Protein AF-A0A8T3ZNW9-F1 (afdb_monomer)

Secondary structure (DSSP, 8-state):
----------PPPPSS--HHHHHHHHHHHTT---TT-TT-HHHHHHHHHHHHHHTT----HHHHHHHHT--HHHHHHHHHHHHHTTS----S--

Foldseek 3Di:
DDDDDDDDDDDDQDPDPDPLSNLVSVCVNLVLDDPPPPVCLLVLLVVVQVVQVVVVHDDD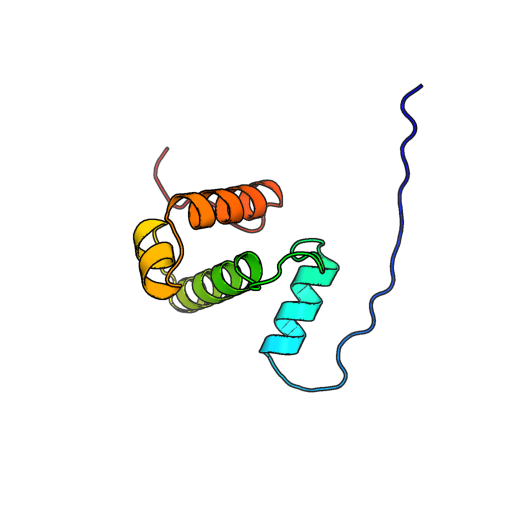LVNSCVVRVHDSVSSVVSQVSCVVSVNDDDPDDD

Solvent-accessible surface area (backbone atoms only — not comparable to full-atom values): 6112 Å² total; per-residue (Å²): 134,88,86,84,84,88,83,91,81,88,79,81,77,77,93,64,94,43,66,69,60,51,52,49,50,52,36,41,74,71,67,72,56,58,98,77,52,84,81,39,55,60,59,53,51,52,53,53,50,51,57,30,48,75,69,77,38,86,81,52,57,63,58,52,10,63,78,65,77,45,55,51,68,59,40,48,56,42,51,51,53,38,35,76,73,68,78,43,81,85,92,66,92,124

pLDDT: mean 86.42, std 10.51, range [44.69, 97.44]

Sequence (94 aa):
MIQQRITIIKIRRPVTQNLNEELQWFGTSLGLFNLRDKDKSCFRIFIELLKATKHNKSITSDELADHLALSRGTVIHHVNKLMETGLVVHEGKG

Nearest PDB structures (foldseek):
  5duk-assembly1_B  TM=9.443E-01  e=5.877E-01  Thermoplasmatales archaeon SCGC AB-539-N05
  1ais-assembly1_B  TM=6.739E-01  e=6.230E-01  Pyrococcus woesei
  2lnb-assembly1_A  TM=6.872E-01  e=2.250E+00  Homo sapiens
  1h0m-assembly1_A  TM=4.063E-01  e=3.386E+00  Agrobacterium tumefaciens

Structure (mmCIF, N/CA/C/O backbone):
data_AF-A0A8T3ZNW9-F1
#
_entry.id   AF-A0A8T3ZNW9-F1
#
loop_
_atom_site.group_PDB
_atom_site.id
_atom_site.type_symbol
_atom_site.label_atom_id
_atom_site.label_alt_id
_atom_site.label_comp_id
_atom_site.label_asym_id
_atom_site.label_entity_id
_atom_site.label_seq_id
_atom_site.pdbx_PDB_ins_code
_atom_site.Cartn_x
_atom_site.Cartn_y
_atom_site.Cartn_z
_atom_site.occupancy
_atom_site.B_iso_or_equiv
_atom_site.auth_seq_id
_atom_site.auth_comp_id
_atom_site.auth_asym_id
_atom_site.auth_atom_id
_atom_site.pdbx_PDB_model_num
ATOM 1 N N . MET A 1 1 ? -5.574 35.486 -5.974 1.00 64.19 1 MET A N 1
ATOM 2 C CA . MET A 1 1 ? -6.527 34.534 -6.590 1.00 64.19 1 MET A CA 1
ATOM 3 C C . MET A 1 1 ? -5.961 33.134 -6.457 1.00 64.19 1 MET A C 1
ATOM 5 O O . MET A 1 1 ? -4.852 32.914 -6.922 1.00 64.19 1 MET A O 1
ATOM 9 N N . ILE A 1 2 ? -6.684 32.210 -5.825 1.00 76.12 2 ILE A N 1
ATOM 10 C CA . ILE A 1 2 ? -6.322 30.786 -5.850 1.00 76.12 2 ILE A CA 1
ATOM 11 C C . ILE A 1 2 ? -6.789 30.241 -7.204 1.00 76.12 2 ILE A C 1
ATOM 13 O O . ILE A 1 2 ? -7.976 30.301 -7.512 1.00 76.12 2 ILE A O 1
ATOM 17 N N . GLN A 1 3 ? -5.862 29.772 -8.040 1.00 81.50 3 GLN A N 1
ATOM 18 C CA . GLN A 1 3 ? -6.200 29.064 -9.275 1.00 81.50 3 GLN A CA 1
ATOM 19 C C . GLN A 1 3 ? -6.385 27.581 -8.950 1.00 81.50 3 GLN A C 1
ATOM 21 O O . GLN A 1 3 ? -5.431 26.895 -8.593 1.00 81.50 3 GLN A O 1
ATOM 26 N N . GLN A 1 4 ? -7.614 27.086 -9.075 1.00 87.31 4 GLN A N 1
ATOM 27 C CA . GLN A 1 4 ? -7.918 25.665 -8.944 1.00 87.31 4 GLN A CA 1
ATOM 28 C C . GLN A 1 4 ? -8.002 25.036 -10.336 1.00 87.31 4 GLN A C 1
ATOM 30 O O . GLN A 1 4 ? -8.730 25.521 -11.200 1.00 87.31 4 GLN A O 1
ATOM 35 N N . ARG A 1 5 ? -7.268 23.941 -10.555 1.00 89.62 5 ARG A N 1
ATOM 36 C CA . ARG A 1 5 ? -7.328 23.154 -11.791 1.00 89.62 5 ARG A CA 1
ATOM 37 C C . ARG A 1 5 ? -7.843 21.756 -11.481 1.00 89.62 5 ARG A C 1
ATOM 39 O O . ARG A 1 5 ? -7.190 21.010 -10.759 1.00 89.62 5 ARG A O 1
ATOM 46 N N . ILE A 1 6 ? -8.975 21.394 -12.073 1.00 90.44 6 ILE A N 1
ATOM 47 C CA . ILE A 1 6 ? -9.538 20.041 -12.013 1.00 90.44 6 ILE A CA 1
ATOM 48 C C . ILE A 1 6 ? -9.225 19.349 -13.341 1.00 90.44 6 ILE A C 1
ATOM 50 O O . ILE A 1 6 ? -9.442 19.920 -14.405 1.00 90.44 6 ILE A O 1
ATOM 54 N N . THR A 1 7 ? -8.668 18.138 -13.292 1.00 87.50 7 THR A N 1
ATOM 55 C CA . THR A 1 7 ? -8.384 17.320 -14.482 1.00 87.50 7 THR A CA 1
ATOM 56 C C . THR A 1 7 ? -9.163 16.020 -14.376 1.00 87.50 7 THR A C 1
ATOM 58 O O . THR A 1 7 ? -8.996 15.285 -13.407 1.00 87.50 7 THR A O 1
ATOM 61 N N . ILE A 1 8 ? -10.004 15.736 -15.368 1.00 89.38 8 ILE A N 1
ATOM 62 C CA . ILE A 1 8 ? -10.732 14.470 -15.469 1.00 89.38 8 ILE A CA 1
ATOM 63 C C . ILE A 1 8 ? -9.969 13.584 -16.447 1.00 89.38 8 ILE A C 1
ATOM 65 O O . ILE A 1 8 ? -9.747 13.966 -17.595 1.00 89.38 8 ILE A O 1
ATOM 69 N N . ILE A 1 9 ? -9.563 12.404 -15.988 1.00 85.38 9 ILE A N 1
ATOM 70 C CA . ILE A 1 9 ? -8.819 11.433 -16.789 1.00 85.38 9 ILE A CA 1
ATOM 71 C C . ILE A 1 9 ? -9.639 10.155 -16.944 1.00 85.38 9 ILE A C 1
ATOM 73 O O . ILE A 1 9 ? -10.227 9.659 -15.986 1.00 85.38 9 ILE A O 1
ATOM 77 N N . LYS A 1 10 ? -9.668 9.605 -18.159 1.00 87.31 10 LYS A N 1
ATOM 78 C CA . LYS A 1 10 ? -10.242 8.284 -18.426 1.00 87.31 10 LYS A CA 1
ATOM 79 C C . LYS A 1 10 ? -9.108 7.280 -18.561 1.00 87.31 10 LYS A C 1
ATOM 81 O O . LYS A 1 10 ? -8.377 7.305 -19.547 1.00 87.31 10 LYS A O 1
ATOM 86 N N . ILE A 1 11 ? -8.973 6.392 -17.582 1.00 86.56 11 ILE A N 1
ATOM 87 C CA . ILE A 1 11 ? -7.944 5.350 -17.583 1.00 86.56 11 ILE A CA 1
ATOM 88 C C . ILE A 1 11 ? -8.578 4.052 -18.076 1.00 86.56 11 ILE A C 1
ATOM 90 O O . ILE A 1 11 ? -9.582 3.587 -17.536 1.00 86.56 11 ILE A O 1
ATOM 94 N N . ARG A 1 12 ? -8.004 3.463 -19.128 1.00 87.00 12 ARG A N 1
ATOM 95 C CA . ARG A 1 12 ? -8.483 2.192 -19.678 1.00 87.00 12 ARG A CA 1
ATOM 96 C C . ARG A 1 12 ? -8.151 1.057 -18.710 1.00 87.00 12 ARG A C 1
ATOM 98 O O . ARG A 1 12 ? -7.008 0.937 -18.277 1.00 87.00 12 ARG A O 1
ATOM 105 N N . ARG A 1 13 ? -9.146 0.226 -18.400 1.00 85.56 13 ARG A N 1
ATOM 106 C CA . ARG A 1 13 ? -8.956 -0.995 -17.611 1.00 85.56 13 ARG A CA 1
ATOM 107 C C . ARG A 1 13 ? -8.022 -1.970 -18.348 1.00 85.56 13 ARG A C 1
ATOM 109 O O . ARG A 1 13 ? -8.136 -2.053 -19.578 1.00 85.56 13 ARG A O 1
ATOM 116 N N . PRO A 1 14 ? -7.120 -2.689 -17.652 1.00 83.94 14 PRO A N 1
ATOM 117 C CA . PRO A 1 14 ? -6.329 -3.751 -18.266 1.00 83.94 14 PRO A CA 1
ATOM 118 C C . PRO A 1 14 ? -7.239 -4.798 -18.927 1.00 83.94 14 PRO A C 1
ATOM 120 O O . PRO A 1 14 ? -8.345 -5.062 -18.461 1.00 83.94 14 PRO A O 1
ATOM 123 N N . VAL A 1 15 ? -6.784 -5.341 -20.059 1.00 83.00 15 VAL A N 1
ATOM 124 C CA . VAL A 1 15 ? -7.509 -6.367 -20.842 1.00 83.00 15 VAL A CA 1
ATOM 125 C C . VAL A 1 15 ? -7.249 -7.774 -20.283 1.00 83.00 15 VAL A C 1
ATOM 127 O O . VAL A 1 15 ? -8.018 -8.703 -20.509 1.00 83.00 15 VAL A O 1
ATOM 130 N N . THR A 1 16 ? -6.159 -7.919 -19.542 1.00 78.06 16 THR A N 1
ATOM 131 C CA . THR A 1 16 ? -5.660 -9.131 -18.898 1.00 78.06 16 THR A CA 1
ATOM 132 C C . THR A 1 16 ? -6.334 -9.361 -17.544 1.00 78.06 16 THR A C 1
ATOM 134 O O . THR A 1 16 ? -6.504 -8.431 -16.763 1.00 78.06 16 THR A O 1
ATOM 137 N N . GLN A 1 17 ? -6.665 -10.619 -17.229 1.00 75.00 17 GLN A N 1
ATOM 138 C CA . GLN A 1 17 ? -7.235 -11.034 -15.933 1.00 75.00 17 GLN A CA 1
ATOM 139 C C . GLN A 1 17 ? -6.152 -11.261 -14.859 1.00 75.00 17 GLN A C 1
ATOM 141 O O . GLN A 1 17 ? -6.200 -12.223 -14.092 1.00 75.00 17 GLN A O 1
ATOM 146 N N . ASN A 1 18 ? -5.113 -10.424 -14.829 1.00 86.38 18 ASN A N 1
ATOM 147 C CA . ASN A 1 18 ? -4.077 -10.519 -13.806 1.00 86.38 18 ASN A CA 1
ATOM 148 C C . ASN A 1 18 ? -4.456 -9.628 -12.621 1.00 86.38 18 ASN A C 1
ATOM 150 O O . ASN A 1 18 ? -4.448 -8.403 -12.735 1.00 86.38 18 ASN A O 1
ATOM 154 N N . LEU A 1 19 ? -4.725 -10.240 -11.466 1.00 85.12 19 LEU A N 1
ATOM 155 C CA . LEU A 1 19 ? -5.108 -9.524 -10.247 1.00 85.12 19 LEU A CA 1
ATOM 156 C C . LEU A 1 19 ? -4.115 -8.414 -9.867 1.00 85.12 19 LEU A C 1
ATOM 158 O O . LEU A 1 19 ? -4.532 -7.332 -9.468 1.00 85.12 19 LEU A O 1
ATOM 162 N N . ASN A 1 20 ? -2.808 -8.646 -10.013 1.00 82.19 20 ASN A N 1
ATOM 163 C CA . ASN A 1 20 ? -1.807 -7.631 -9.679 1.00 82.19 20 ASN A CA 1
ATOM 164 C C . ASN A 1 20 ? -1.881 -6.429 -10.629 1.00 82.19 20 ASN A C 1
ATOM 166 O O . ASN A 1 20 ? -1.708 -5.294 -10.189 1.00 82.19 20 ASN A O 1
ATOM 170 N N . GLU A 1 21 ? -2.162 -6.660 -11.912 1.00 83.81 21 GLU A N 1
ATOM 171 C CA . GLU A 1 21 ? -2.345 -5.588 -12.896 1.00 83.81 21 GLU A CA 1
ATOM 172 C C . GLU A 1 21 ? -3.655 -4.834 -12.660 1.00 83.81 21 GLU A C 1
ATOM 174 O O . GLU A 1 21 ? -3.681 -3.608 -12.762 1.00 83.81 21 GLU A O 1
ATOM 179 N N . GLU A 1 22 ? -4.722 -5.535 -12.270 1.00 88.88 22 GLU A N 1
ATOM 180 C CA . GLU A 1 22 ? -5.986 -4.912 -11.874 1.00 88.88 22 GLU A CA 1
ATOM 181 C C . GLU A 1 22 ? -5.833 -4.043 -10.620 1.00 88.88 22 GLU A C 1
ATOM 183 O O . GLU A 1 22 ? -6.322 -2.912 -10.598 1.00 88.88 22 GLU A O 1
ATOM 188 N N . LEU A 1 23 ? -5.117 -4.522 -9.599 1.00 87.62 23 LEU A N 1
ATOM 189 C CA . LEU A 1 23 ? -4.842 -3.765 -8.373 1.00 87.62 23 LEU A CA 1
ATOM 190 C C . LEU A 1 23 ? -3.927 -2.565 -8.641 1.00 87.62 23 LEU A C 1
ATOM 192 O O . LEU A 1 23 ? -4.154 -1.480 -8.100 1.00 87.62 23 LEU A O 1
ATOM 196 N N . GLN A 1 24 ? -2.924 -2.729 -9.507 1.00 83.81 24 GLN A N 1
ATOM 197 C CA . GLN A 1 24 ? -2.068 -1.629 -9.947 1.00 83.81 24 GLN A CA 1
ATOM 198 C C . GLN A 1 24 ? -2.889 -0.575 -10.710 1.00 83.81 24 GLN A C 1
ATOM 200 O O . GLN A 1 24 ? -2.787 0.612 -10.400 1.00 83.81 24 GLN A O 1
ATOM 205 N N . TRP A 1 25 ? -3.759 -0.988 -11.639 1.00 87.00 25 TRP A N 1
ATOM 206 C CA . TRP A 1 25 ? -4.675 -0.091 -12.353 1.00 87.00 25 TRP A CA 1
ATOM 207 C C . TRP A 1 25 ? -5.625 0.649 -11.407 1.00 87.00 25 TRP A C 1
ATOM 209 O O . TRP A 1 25 ? -5.782 1.866 -11.532 1.00 87.00 25 TRP A O 1
ATOM 219 N N . PHE A 1 26 ? -6.232 -0.060 -10.454 1.00 86.19 26 PHE A N 1
ATOM 220 C CA . PHE A 1 26 ? -7.147 0.522 -9.475 1.00 86.19 26 PHE A CA 1
ATOM 221 C C . PHE A 1 26 ? -6.455 1.621 -8.666 1.00 86.19 26 PHE A C 1
ATOM 223 O O . PHE A 1 26 ? -6.928 2.757 -8.626 1.00 86.19 26 PHE A O 1
ATOM 230 N N . GLY A 1 27 ? -5.285 1.327 -8.095 1.00 82.75 27 GLY A N 1
ATOM 231 C CA . GLY A 1 27 ? -4.592 2.311 -7.273 1.00 82.75 27 GLY A CA 1
ATOM 232 C C . GLY A 1 27 ? -3.979 3.468 -8.062 1.00 82.75 27 GLY A C 1
ATOM 233 O O . GLY A 1 27 ? -3.987 4.599 -7.581 1.00 82.75 27 GLY A O 1
ATOM 234 N N . THR A 1 28 ? -3.519 3.258 -9.299 1.00 83.00 28 THR A N 1
ATOM 235 C CA . THR A 1 28 ? -3.135 4.381 -10.175 1.00 83.00 28 THR A CA 1
ATOM 236 C C . THR A 1 28 ? -4.342 5.251 -10.525 1.00 83.00 28 THR A C 1
ATOM 238 O O . THR A 1 28 ? -4.212 6.473 -10.568 1.00 83.00 28 THR A O 1
ATOM 241 N N . SER A 1 29 ? -5.525 4.657 -10.708 1.00 84.56 29 SER A N 1
ATOM 242 C CA . SER A 1 29 ? -6.750 5.408 -11.014 1.00 84.56 29 SER A CA 1
ATOM 243 C C . SER A 1 29 ? -7.221 6.302 -9.869 1.00 84.56 29 SER A C 1
ATOM 245 O O . SER A 1 29 ? -7.831 7.337 -10.119 1.00 84.56 29 SER A O 1
ATOM 247 N N . LEU A 1 30 ? -6.877 5.947 -8.632 1.00 79.50 30 LEU A N 1
ATOM 248 C CA . LEU A 1 30 ? -7.109 6.757 -7.435 1.00 79.50 30 LEU A CA 1
ATOM 249 C C . LEU A 1 30 ? -5.944 7.713 -7.106 1.00 79.50 30 LEU A C 1
ATOM 251 O O . LEU A 1 30 ? -5.989 8.410 -6.098 1.00 79.50 30 LEU A O 1
ATOM 255 N N . GLY A 1 31 ? -4.890 7.757 -7.931 1.00 76.12 31 GLY A N 1
ATOM 256 C CA . GLY A 1 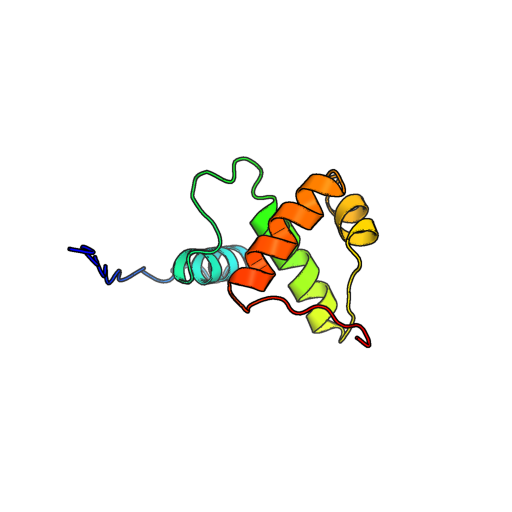31 ? -3.723 8.620 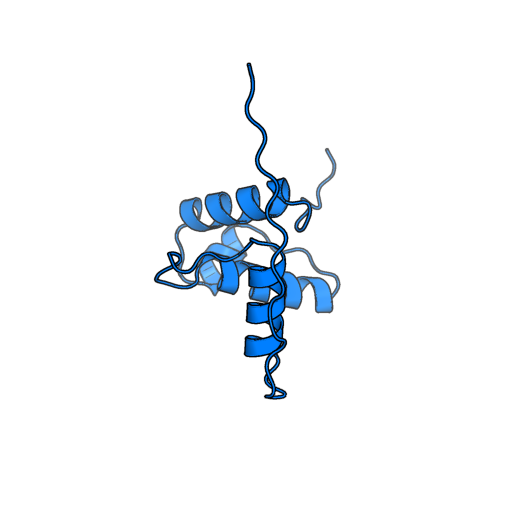-7.709 1.00 76.12 31 GLY A CA 1
ATOM 257 C C . GLY A 1 31 ? -2.767 8.142 -6.606 1.00 76.12 31 GLY A C 1
ATOM 258 O O . GLY A 1 31 ? -1.936 8.914 -6.126 1.00 76.12 31 GLY A O 1
ATOM 259 N N . LEU A 1 32 ? -2.851 6.872 -6.198 1.00 76.00 32 LEU A N 1
ATOM 260 C CA . LEU A 1 32 ? -2.070 6.317 -5.083 1.00 76.00 32 LEU A CA 1
ATOM 261 C C . LEU A 1 32 ? -0.618 6.053 -5.467 1.00 76.00 32 LEU A C 1
ATOM 263 O O . LEU A 1 32 ? 0.319 6.371 -4.720 1.00 76.00 32 LEU A O 1
ATOM 267 N N . PHE A 1 33 ? -0.441 5.483 -6.658 1.00 74.88 33 PHE A N 1
ATOM 268 C CA . PHE A 1 33 ? 0.841 5.033 -7.177 1.00 74.88 33 PHE A CA 1
ATOM 269 C C . PHE A 1 33 ? 1.245 5.920 -8.348 1.00 74.88 33 PHE A C 1
ATOM 271 O O . PHE A 1 33 ? 0.607 5.915 -9.401 1.00 74.88 33 PHE A O 1
ATOM 278 N N . ASN A 1 34 ? 2.326 6.673 -8.159 1.00 65.06 34 ASN A N 1
ATOM 279 C CA . ASN A 1 34 ? 2.944 7.432 -9.236 1.00 65.06 34 ASN A CA 1
ATOM 280 C C . ASN A 1 34 ? 4.003 6.572 -9.928 1.00 65.06 34 ASN A C 1
ATOM 282 O O . ASN A 1 34 ? 4.678 5.774 -9.284 1.00 65.06 34 ASN A O 1
ATOM 286 N N . LEU A 1 35 ? 4.247 6.845 -11.213 1.00 54.81 35 LEU A N 1
ATOM 287 C CA . LEU A 1 35 ? 5.333 6.256 -12.018 1.00 54.81 35 LEU A CA 1
ATOM 288 C C . LEU A 1 35 ? 6.748 6.456 -11.423 1.00 54.81 35 LEU A C 1
ATOM 290 O O . LEU A 1 35 ? 7.718 5.935 -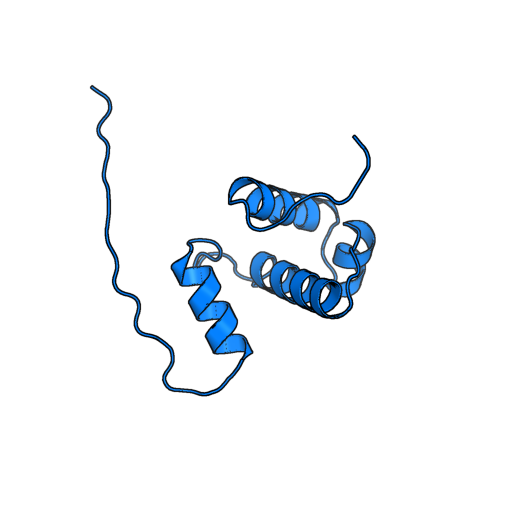11.959 1.00 54.81 35 LEU A O 1
ATOM 294 N N . ARG A 1 36 ? 6.875 7.236 -10.340 1.00 59.22 36 ARG A N 1
ATOM 295 C CA . ARG A 1 36 ? 8.128 7.525 -9.628 1.00 59.22 36 ARG A CA 1
ATOM 296 C C . ARG A 1 36 ? 8.416 6.578 -8.458 1.00 59.22 36 ARG A C 1
ATOM 298 O O . ARG A 1 36 ? 9.480 6.699 -7.861 1.00 59.22 36 ARG A O 1
ATOM 305 N N . ASP A 1 37 ? 7.504 5.668 -8.113 1.00 65.62 37 ASP A N 1
ATOM 306 C CA . ASP A 1 37 ? 7.768 4.631 -7.107 1.00 65.62 37 ASP A CA 1
ATOM 307 C C . ASP A 1 37 ? 8.663 3.539 -7.715 1.00 65.62 37 ASP A C 1
ATOM 309 O O . ASP A 1 37 ? 8.184 2.519 -8.213 1.00 65.62 37 ASP A O 1
ATOM 313 N N . LYS A 1 38 ? 9.973 3.817 -7.750 1.00 59.84 38 LYS A N 1
ATOM 314 C CA . LYS A 1 38 ? 10.989 3.017 -8.451 1.00 59.84 38 LYS A CA 1
ATOM 315 C C . LYS A 1 38 ? 11.002 1.553 -7.997 1.00 59.84 38 LYS A C 1
ATOM 317 O O . LYS A 1 38 ? 11.131 0.671 -8.841 1.00 59.84 38 LYS A O 1
ATOM 322 N N . ASP A 1 39 ? 10.774 1.317 -6.706 1.00 72.81 39 ASP A N 1
ATOM 323 C CA . ASP A 1 39 ? 10.764 -0.021 -6.097 1.00 72.81 39 ASP A CA 1
ATOM 324 C C . ASP A 1 39 ? 9.344 -0.546 -5.831 1.00 72.81 39 ASP A C 1
ATOM 326 O O . ASP A 1 39 ? 9.157 -1.611 -5.233 1.00 72.81 39 ASP A O 1
ATOM 330 N N . LYS A 1 40 ? 8.324 0.195 -6.290 1.00 82.50 40 LYS A N 1
ATOM 331 C CA . LYS A 1 40 ? 6.904 -0.094 -6.057 1.00 82.50 40 LYS A CA 1
ATOM 332 C C . LYS A 1 40 ? 6.588 -0.295 -4.565 1.00 82.50 40 LYS A C 1
ATOM 334 O O . LYS A 1 40 ? 5.698 -1.074 -4.228 1.00 82.50 40 LYS A O 1
ATOM 339 N N . SER A 1 41 ? 7.314 0.367 -3.665 1.00 88.94 41 SER A N 1
ATOM 340 C CA . SER A 1 41 ? 7.233 0.154 -2.215 1.00 88.94 41 SER A CA 1
ATOM 341 C C . SER A 1 41 ? 5.848 0.485 -1.664 1.00 88.94 41 SER A C 1
ATOM 343 O O . SER A 1 41 ? 5.300 -0.288 -0.881 1.00 88.94 41 SER A O 1
ATOM 345 N N . CYS A 1 42 ? 5.226 1.569 -2.136 1.00 88.81 42 CYS A N 1
ATOM 346 C CA . CYS A 1 42 ? 3.868 1.939 -1.737 1.00 88.81 42 CYS A CA 1
ATOM 347 C C . CYS A 1 42 ? 2.851 0.892 -2.213 1.00 88.81 42 CYS A C 1
ATOM 349 O O . CYS A 1 42 ? 1.964 0.484 -1.465 1.00 88.81 42 CYS A O 1
ATOM 351 N N . PHE A 1 43 ? 3.012 0.410 -3.450 1.00 88.38 43 PHE A N 1
ATOM 352 C CA . PHE A 1 43 ? 2.161 -0.647 -3.997 1.00 88.38 43 PHE A CA 1
ATOM 353 C C . PHE A 1 43 ? 2.319 -1.960 -3.223 1.00 88.38 43 PHE A C 1
ATOM 355 O O . PHE A 1 43 ? 1.328 -2.592 -2.878 1.00 88.38 43 PHE A O 1
ATOM 362 N N . ARG A 1 44 ? 3.551 -2.355 -2.894 1.00 91.12 44 ARG A N 1
ATOM 363 C CA . ARG A 1 44 ? 3.830 -3.565 -2.110 1.00 91.12 44 ARG A CA 1
ATOM 364 C C . ARG A 1 44 ? 3.212 -3.493 -0.711 1.00 91.12 44 ARG A C 1
ATOM 366 O O . ARG A 1 44 ? 2.588 -4.462 -0.292 1.00 91.12 44 ARG A O 1
ATOM 373 N N . ILE A 1 45 ? 3.307 -2.341 -0.041 1.00 93.31 45 ILE A N 1
ATOM 374 C CA . ILE A 1 45 ? 2.633 -2.088 1.245 1.00 93.31 45 ILE A CA 1
ATOM 375 C C . ILE A 1 45 ? 1.118 -2.234 1.100 1.00 93.31 45 ILE A C 1
ATOM 377 O O . ILE A 1 45 ? 0.492 -2.937 1.887 1.00 93.31 45 ILE A O 1
ATOM 381 N N . PHE A 1 46 ? 0.528 -1.633 0.066 1.00 91.50 46 PHE A N 1
ATOM 382 C CA . PHE A 1 46 ? -0.903 -1.759 -0.207 1.00 91.50 46 PHE A CA 1
ATOM 383 C C . PHE A 1 46 ? -1.345 -3.219 -0.401 1.00 91.50 46 PHE A C 1
ATOM 385 O O . PHE A 1 46 ? -2.373 -3.627 0.135 1.00 91.50 46 PHE A O 1
ATOM 392 N N . ILE A 1 47 ? -0.561 -4.029 -1.117 1.00 91.62 47 ILE A N 1
ATOM 393 C CA . ILE A 1 47 ? -0.856 -5.455 -1.303 1.00 91.62 47 ILE A CA 1
ATOM 394 C C . ILE A 1 47 ? -0.798 -6.229 0.021 1.00 91.62 47 ILE A C 1
ATOM 396 O O . ILE A 1 47 ? -1.682 -7.048 0.272 1.00 91.62 47 ILE A O 1
ATOM 400 N N . GLU A 1 48 ? 0.197 -5.985 0.876 1.00 94.69 48 GLU A N 1
ATOM 401 C CA . GLU A 1 48 ? 0.277 -6.643 2.190 1.00 94.69 48 GLU A CA 1
ATOM 402 C C . GLU A 1 48 ? -0.882 -6.245 3.110 1.00 94.69 48 GLU A C 1
ATOM 404 O O . GLU A 1 48 ? -1.481 -7.109 3.750 1.00 94.69 48 GLU A O 1
ATOM 409 N N . LEU A 1 49 ? -1.280 -4.970 3.096 1.00 94.00 49 LEU A N 1
ATOM 410 C CA . LEU A 1 49 ? -2.470 -4.500 3.808 1.00 94.00 49 LEU A CA 1
ATOM 411 C C . LEU A 1 49 ? -3.731 -5.231 3.330 1.00 94.00 49 LEU A C 1
ATOM 413 O O . LEU A 1 49 ? -4.472 -5.766 4.149 1.00 94.00 49 LEU A O 1
ATOM 417 N N . LEU A 1 50 ? -3.942 -5.347 2.013 1.00 92.31 50 LEU A N 1
ATOM 418 C CA . LEU A 1 50 ? -5.081 -6.088 1.456 1.00 92.31 50 LEU A CA 1
ATOM 419 C C . LEU A 1 50 ? -5.083 -7.568 1.861 1.00 92.31 50 LEU A C 1
ATOM 421 O O . LEU A 1 50 ? -6.146 -8.130 2.136 1.00 92.31 50 LEU A O 1
ATOM 425 N N . LYS A 1 51 ? -3.911 -8.213 1.904 1.00 93.75 51 LYS A N 1
ATOM 426 C CA . LYS A 1 51 ? -3.788 -9.599 2.376 1.00 93.75 51 LYS A CA 1
ATOM 427 C C . LYS A 1 51 ? -4.184 -9.718 3.846 1.00 93.75 51 LYS A C 1
ATOM 429 O O . LYS A 1 51 ? -4.937 -10.629 4.179 1.00 93.75 51 LYS A O 1
ATOM 434 N N . ALA A 1 52 ? -3.732 -8.805 4.704 1.00 94.19 52 ALA A N 1
ATOM 435 C CA . ALA A 1 52 ? -4.118 -8.782 6.114 1.00 94.19 52 ALA A CA 1
ATOM 436 C C . ALA A 1 52 ? -5.636 -8.565 6.275 1.00 94.19 52 ALA A C 1
ATOM 438 O O . ALA A 1 52 ? -6.306 -9.351 6.953 1.00 94.19 52 ALA A O 1
ATOM 439 N N . THR A 1 53 ? -6.207 -7.600 5.544 1.00 92.69 53 THR A N 1
ATOM 440 C CA . THR A 1 53 ? -7.652 -7.316 5.539 1.00 92.69 53 THR A CA 1
ATOM 441 C C . THR A 1 53 ? -8.480 -8.510 5.076 1.00 92.69 53 THR A C 1
ATOM 443 O O . THR A 1 53 ? -9.509 -8.803 5.678 1.00 92.69 53 THR A O 1
ATOM 446 N N . LYS A 1 54 ? -8.027 -9.266 4.065 1.00 93.00 54 LYS A N 1
ATOM 447 C CA . LYS A 1 54 ? -8.695 -10.506 3.619 1.00 93.00 54 LYS A CA 1
ATOM 448 C C . LYS A 1 54 ? -8.874 -11.518 4.760 1.00 93.00 54 LYS A C 1
ATOM 450 O O . LYS A 1 54 ? -9.804 -12.321 4.726 1.00 93.00 54 LYS A O 1
ATOM 455 N N . HIS A 1 55 ? -7.997 -11.483 5.759 1.00 94.69 55 HIS A N 1
ATOM 456 C CA . HIS A 1 55 ? -8.049 -12.338 6.940 1.00 94.69 55 HIS A CA 1
ATOM 457 C C . HIS A 1 55 ? -8.656 -11.650 8.176 1.00 94.69 55 HIS A C 1
ATOM 459 O O . HIS A 1 55 ? -8.573 -12.221 9.260 1.00 94.69 55 HIS A O 1
ATOM 465 N N . ASN A 1 56 ? -9.273 -10.468 8.026 1.00 92.00 56 ASN A N 1
ATOM 466 C CA . ASN A 1 56 ? -9.765 -9.618 9.122 1.00 92.00 56 ASN A CA 1
ATOM 467 C C . ASN A 1 56 ? -8.695 -9.354 10.192 1.00 92.00 56 ASN A C 1
ATOM 469 O O . ASN A 1 56 ? -8.966 -9.420 11.390 1.00 92.00 56 ASN A O 1
ATOM 473 N N . LYS A 1 57 ? -7.459 -9.108 9.752 1.00 93.88 57 LYS A N 1
ATOM 474 C CA . LYS A 1 57 ? -6.339 -8.748 10.620 1.00 93.88 57 LYS A CA 1
ATOM 475 C C . LYS A 1 57 ? -5.807 -7.373 10.242 1.00 93.88 57 LYS A C 1
ATOM 477 O O . LYS A 1 57 ? -5.742 -7.034 9.060 1.00 93.88 57 LYS A O 1
ATOM 482 N N . SER A 1 58 ? -5.369 -6.626 11.243 1.00 93.25 58 SER A N 1
ATOM 483 C CA . SER A 1 58 ? -4.471 -5.488 11.072 1.00 93.25 58 SER A CA 1
ATOM 484 C C . SER A 1 58 ? -3.020 -5.979 11.004 1.00 93.25 58 SER A C 1
ATOM 486 O O . SER A 1 58 ? -2.710 -7.107 11.392 1.00 93.25 58 SER A O 1
ATOM 488 N N . ILE A 1 59 ? -2.136 -5.136 10.476 1.00 95.75 59 ILE A N 1
ATOM 489 C CA . ILE A 1 59 ? -0.696 -5.390 10.389 1.00 95.75 59 ILE A CA 1
ATOM 490 C C . ILE A 1 59 ? 0.048 -4.147 10.869 1.00 95.75 59 ILE A C 1
ATOM 492 O O . ILE A 1 59 ? -0.342 -3.017 10.565 1.00 95.75 59 ILE A O 1
ATOM 496 N N . THR A 1 60 ? 1.097 -4.351 11.652 1.00 95.94 60 THR A N 1
ATOM 497 C CA . THR A 1 60 ? 1.904 -3.272 12.221 1.00 95.94 60 THR A CA 1
ATOM 498 C C . THR A 1 60 ? 2.942 -2.756 11.225 1.00 95.94 60 THR A C 1
ATOM 500 O O . THR A 1 60 ? 3.323 -3.430 10.266 1.00 95.94 60 THR A O 1
ATOM 503 N N . 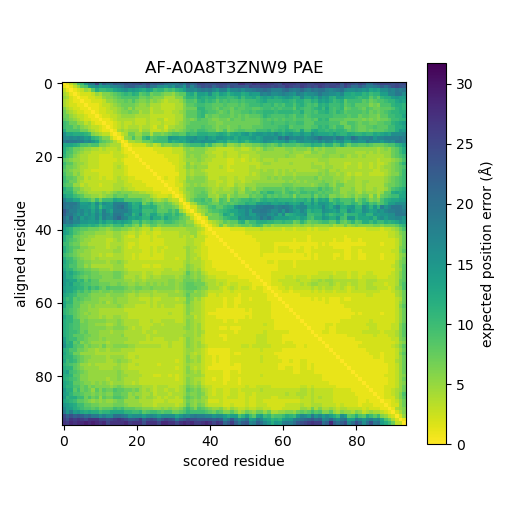SER A 1 61 ? 3.449 -1.545 11.469 1.00 95.12 61 SER A N 1
ATOM 504 C CA . SER A 1 61 ? 4.538 -0.974 10.667 1.00 95.12 61 SER A CA 1
ATOM 505 C C . SER A 1 61 ? 5.828 -1.795 10.739 1.00 95.12 61 SER A C 1
ATOM 507 O O . SER A 1 61 ? 6.605 -1.765 9.787 1.00 95.12 61 SER A O 1
ATOM 509 N N . ASP A 1 62 ? 6.056 -2.506 11.846 1.00 97.00 62 ASP A N 1
ATOM 510 C CA . ASP A 1 62 ? 7.235 -3.354 12.033 1.00 97.00 62 ASP A CA 1
ATOM 511 C C . ASP A 1 62 ? 7.094 -4.654 11.224 1.00 97.00 62 ASP A C 1
ATOM 513 O O . ASP A 1 62 ? 7.973 -4.971 10.427 1.00 97.00 62 ASP A O 1
ATOM 517 N N . GLU A 1 63 ? 5.936 -5.321 11.283 1.00 97.25 63 GLU A N 1
ATOM 518 C CA . GLU A 1 63 ? 5.650 -6.493 10.436 1.00 97.25 63 GLU A CA 1
ATOM 519 C C . GLU A 1 63 ? 5.719 -6.156 8.937 1.00 97.25 63 GLU A C 1
ATOM 521 O O . GLU A 1 63 ? 6.278 -6.915 8.146 1.00 97.25 63 GLU A O 1
ATOM 526 N N . LEU A 1 64 ? 5.196 -4.994 8.527 1.00 97.06 64 LEU A N 1
ATOM 527 C CA . LEU A 1 64 ? 5.305 -4.519 7.143 1.00 97.06 64 LEU A CA 1
ATOM 528 C C . LEU A 1 64 ? 6.761 -4.287 6.719 1.00 97.06 64 LEU A C 1
ATOM 530 O O . LEU A 1 64 ? 7.117 -4.586 5.576 1.00 97.06 64 LEU A O 1
ATOM 534 N N . ALA A 1 65 ? 7.590 -3.732 7.606 1.00 97.31 65 ALA A N 1
ATOM 535 C CA . ALA A 1 65 ? 9.004 -3.485 7.338 1.00 97.31 65 ALA A CA 1
ATOM 536 C C . ALA A 1 65 ? 9.750 -4.805 7.113 1.00 97.31 65 ALA A C 1
ATOM 538 O O . ALA A 1 65 ? 10.466 -4.940 6.116 1.00 97.31 65 ALA A O 1
ATOM 539 N N . ASP A 1 66 ? 9.488 -5.793 7.968 1.00 97.44 66 ASP A N 1
ATOM 540 C CA . ASP A 1 66 ? 10.079 -7.126 7.893 1.00 97.44 66 ASP A CA 1
ATOM 541 C C . ASP A 1 66 ? 9.625 -7.880 6.634 1.00 97.44 66 ASP A C 1
ATOM 543 O O . ASP A 1 66 ? 10.457 -8.349 5.855 1.00 97.44 66 ASP A O 1
ATOM 547 N N . HIS A 1 67 ? 8.315 -7.937 6.360 1.00 96.38 67 HIS A N 1
ATOM 548 C CA . HIS A 1 67 ? 7.759 -8.646 5.197 1.00 96.38 67 HIS A CA 1
ATOM 549 C C . HIS A 1 67 ? 8.255 -8.085 3.862 1.00 96.38 67 HIS A C 1
ATOM 551 O O . HIS A 1 67 ? 8.377 -8.812 2.872 1.00 96.38 67 HIS A O 1
ATOM 557 N N . LEU A 1 68 ? 8.501 -6.775 3.805 1.00 95.44 68 LEU A N 1
ATOM 558 C CA . LEU A 1 68 ? 8.850 -6.083 2.570 1.00 95.44 68 LEU A CA 1
ATOM 559 C C . LEU A 1 68 ? 10.338 -5.755 2.454 1.00 95.44 68 LEU A C 1
ATOM 561 O O . LEU A 1 68 ? 10.739 -5.226 1.410 1.00 95.44 68 LEU A O 1
ATOM 565 N N . ALA A 1 69 ? 11.147 -6.091 3.462 1.00 95.81 69 ALA A N 1
ATOM 566 C CA . ALA A 1 69 ? 12.548 -5.691 3.558 1.00 95.81 69 ALA A CA 1
ATOM 567 C C . ALA A 1 69 ? 12.722 -4.177 3.325 1.00 95.81 69 ALA A C 1
ATOM 569 O O . ALA A 1 69 ? 13.559 -3.730 2.538 1.00 95.81 69 ALA A O 1
ATOM 570 N N . LEU A 1 70 ? 11.868 -3.382 3.972 1.00 94.75 70 LEU A N 1
ATOM 571 C CA . LEU A 1 70 ? 11.888 -1.923 3.927 1.00 94.75 70 LEU A CA 1
ATOM 572 C C . LEU A 1 70 ? 12.306 -1.373 5.286 1.00 94.75 70 LEU A C 1
ATOM 574 O O . LEU A 1 70 ? 12.090 -1.997 6.318 1.00 94.75 70 LEU A O 1
ATOM 578 N N . SER A 1 71 ? 12.853 -0.157 5.309 1.00 96.06 71 SER A N 1
ATOM 579 C CA . SER A 1 71 ? 13.024 0.525 6.590 1.00 96.06 71 SER A CA 1
ATOM 580 C C . SER A 1 71 ? 11.655 0.867 7.187 1.00 96.06 71 SER A C 1
ATOM 582 O O . SER A 1 71 ? 10.734 1.266 6.465 1.00 96.06 71 SER A O 1
ATOM 584 N N . ARG A 1 72 ? 11.539 0.814 8.516 1.00 96.38 72 ARG A N 1
ATOM 585 C CA . ARG A 1 72 ? 10.337 1.264 9.234 1.00 96.38 72 ARG A CA 1
ATOM 586 C C . ARG A 1 72 ? 9.931 2.694 8.855 1.00 96.38 72 ARG A C 1
ATOM 588 O O . ARG A 1 72 ? 8.748 2.984 8.709 1.00 96.38 72 ARG A O 1
ATOM 595 N N . GLY A 1 73 ? 10.907 3.582 8.641 1.00 96.19 73 GLY A N 1
ATOM 596 C CA . GLY A 1 73 ? 10.659 4.957 8.194 1.00 96.19 73 GLY A CA 1
ATOM 597 C C . GLY A 1 73 ? 10.002 5.028 6.811 1.00 96.19 73 GLY A C 1
ATOM 598 O O . GLY A 1 73 ? 9.059 5.793 6.616 1.00 96.19 73 GLY A O 1
ATOM 599 N N . THR A 1 74 ? 10.442 4.187 5.870 1.00 93.69 74 THR A N 1
ATOM 600 C CA . THR A 1 74 ? 9.833 4.059 4.535 1.00 93.69 74 THR A CA 1
ATOM 601 C C . THR A 1 74 ? 8.398 3.545 4.624 1.00 93.69 74 THR A C 1
ATOM 603 O O . THR A 1 74 ? 7.516 4.072 3.945 1.00 93.69 74 T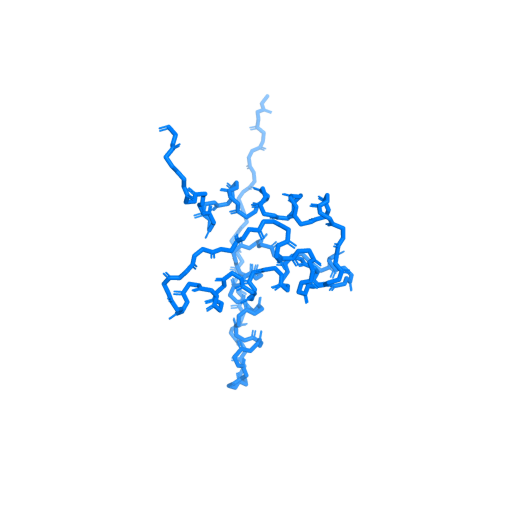HR A O 1
ATOM 606 N N . VAL A 1 75 ? 8.145 2.556 5.486 1.00 95.56 75 VAL A N 1
ATOM 607 C CA . VAL A 1 75 ? 6.794 2.026 5.715 1.00 95.56 75 VAL A CA 1
ATOM 608 C C . VAL A 1 75 ? 5.871 3.109 6.259 1.00 95.56 75 VAL A C 1
ATOM 610 O O . VAL A 1 75 ? 4.828 3.364 5.662 1.00 95.56 75 VAL A O 1
ATOM 613 N N . ILE A 1 76 ? 6.275 3.798 7.330 1.00 95.25 76 ILE A N 1
ATOM 614 C CA . ILE A 1 76 ? 5.481 4.874 7.942 1.00 95.25 76 ILE A CA 1
ATOM 615 C C . ILE A 1 76 ? 5.167 5.971 6.923 1.00 95.25 76 ILE A C 1
ATOM 617 O O . ILE A 1 76 ? 4.024 6.407 6.832 1.00 95.25 76 ILE A O 1
ATOM 621 N N . HIS A 1 77 ? 6.151 6.383 6.119 1.00 93.06 77 HIS A N 1
ATOM 622 C CA . HIS A 1 77 ? 5.941 7.384 5.074 1.00 93.06 77 HIS A CA 1
ATOM 623 C C . HIS A 1 77 ? 4.820 6.984 4.100 1.00 93.06 77 HIS A C 1
ATOM 625 O O . HIS A 1 77 ? 3.934 7.786 3.803 1.00 93.06 77 HIS A O 1
ATOM 631 N N . HIS A 1 78 ? 4.830 5.741 3.616 1.00 91.56 78 HIS A N 1
ATOM 632 C CA . HIS A 1 78 ? 3.812 5.261 2.683 1.00 91.56 78 HIS A CA 1
ATOM 633 C C . HIS A 1 78 ? 2.455 5.015 3.348 1.00 91.56 78 HIS A C 1
ATOM 635 O O . HIS A 1 78 ? 1.436 5.379 2.765 1.00 91.56 78 HIS A O 1
ATOM 641 N N . VAL A 1 79 ? 2.420 4.451 4.559 1.00 93.50 79 VAL A N 1
ATOM 642 C CA . VAL A 1 79 ? 1.172 4.237 5.308 1.00 93.50 79 VAL A CA 1
ATOM 643 C C . VAL A 1 79 ? 0.488 5.570 5.603 1.00 93.50 79 VAL A C 1
ATOM 645 O O . VAL A 1 79 ? -0.699 5.698 5.321 1.00 93.50 79 VAL A O 1
ATOM 648 N N . ASN A 1 80 ? 1.229 6.589 6.051 1.00 92.81 80 ASN A N 1
ATOM 649 C CA . ASN A 1 80 ? 0.676 7.927 6.279 1.00 92.81 80 ASN A CA 1
ATOM 650 C C . ASN A 1 80 ? 0.064 8.510 5.002 1.00 92.81 80 ASN A C 1
ATOM 652 O O . ASN A 1 80 ? -1.068 8.982 5.030 1.00 92.81 80 ASN A O 1
ATOM 656 N N . LYS A 1 81 ? 0.751 8.394 3.858 1.00 89.19 81 LYS A N 1
ATOM 657 C CA . LYS A 1 81 ? 0.195 8.816 2.566 1.00 89.19 81 LYS A CA 1
ATOM 658 C C . LYS A 1 81 ? -1.111 8.081 2.236 1.00 89.19 81 LYS A C 1
ATOM 660 O O . LYS A 1 81 ? -2.055 8.689 1.743 1.00 89.19 81 LYS A O 1
ATOM 665 N N . LEU A 1 82 ? -1.186 6.773 2.489 1.00 90.19 82 LEU A N 1
ATOM 666 C CA . LEU A 1 82 ? -2.410 5.998 2.264 1.00 90.19 82 LEU A CA 1
ATOM 667 C C . LEU A 1 82 ? -3.539 6.412 3.227 1.00 90.19 82 LEU A C 1
ATOM 669 O O . LEU A 1 82 ? -4.697 6.481 2.809 1.00 90.19 82 LEU A O 1
ATOM 673 N N . MET A 1 83 ? -3.214 6.753 4.475 1.00 91.44 83 MET A N 1
ATOM 674 C CA . MET A 1 83 ? -4.169 7.305 5.441 1.00 91.44 83 MET A CA 1
ATOM 675 C C . MET A 1 83 ? -4.687 8.685 5.023 1.00 91.44 83 MET A C 1
A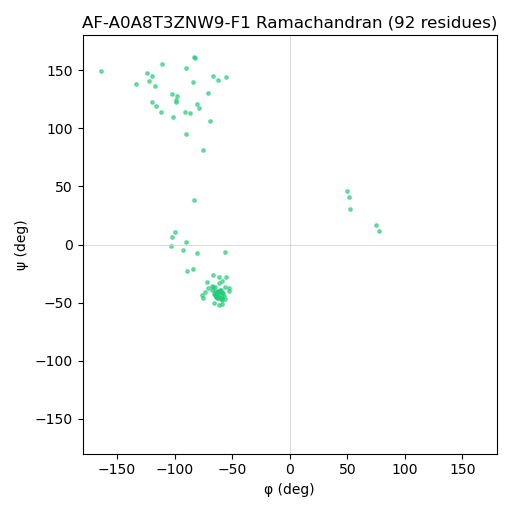TOM 677 O O . MET A 1 83 ? -5.889 8.920 5.080 1.00 91.44 83 MET A O 1
ATOM 681 N N . GLU A 1 84 ? -3.820 9.572 4.524 1.00 89.50 84 GLU A N 1
ATOM 682 C CA . GLU A 1 84 ? -4.204 10.890 3.991 1.00 89.50 84 GLU A CA 1
ATOM 683 C C . GLU A 1 84 ? -5.197 10.780 2.823 1.00 89.50 84 GLU A C 1
ATOM 685 O O . GLU A 1 84 ? -6.059 11.640 2.656 1.00 89.50 84 GLU A O 1
ATOM 690 N N . THR A 1 85 ? -5.116 9.705 2.030 1.00 85.88 85 THR A N 1
ATOM 691 C CA . THR A 1 85 ? -6.090 9.422 0.958 1.00 85.88 85 THR A CA 1
ATOM 692 C C . THR A 1 85 ? -7.392 8.780 1.447 1.00 85.88 85 THR A C 1
ATOM 694 O O . THR A 1 85 ? -8.316 8.608 0.655 1.00 85.88 85 THR A O 1
ATOM 697 N N . GLY A 1 86 ? -7.478 8.405 2.727 1.00 88.19 86 GLY A N 1
ATOM 698 C CA . GLY A 1 86 ? -8.633 7.727 3.322 1.00 88.19 86 GLY A CA 1
ATOM 699 C C . GL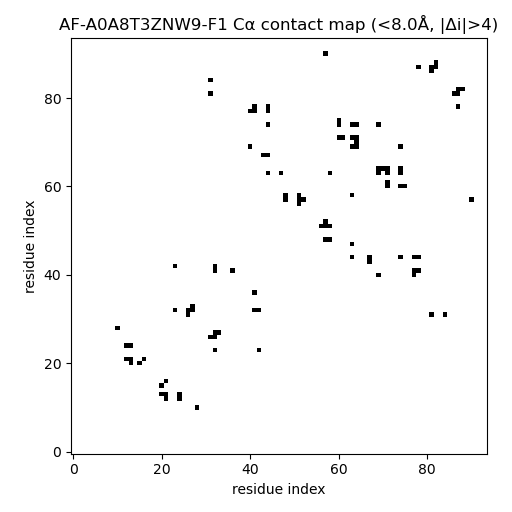Y A 1 86 ? -8.737 6.231 3.006 1.00 88.19 86 GLY A C 1
ATOM 700 O O . GLY A 1 86 ? -9.773 5.628 3.269 1.00 88.19 86 GLY A O 1
ATOM 701 N N . LEU A 1 87 ? -7.694 5.619 2.435 1.00 87.12 87 LEU A N 1
ATOM 702 C CA . LEU A 1 87 ? -7.706 4.197 2.064 1.00 87.12 87 LEU A CA 1
ATOM 703 C C . LEU A 1 87 ? -7.232 3.258 3.163 1.00 87.12 87 LEU A C 1
ATOM 705 O O . LEU A 1 87 ? -7.541 2.070 3.132 1.00 87.12 87 LEU A O 1
ATOM 709 N N . VAL A 1 88 ? -6.449 3.779 4.100 1.00 91.06 88 VAL A N 1
ATOM 710 C CA . VAL A 1 88 ? -5.957 3.039 5.256 1.00 91.06 88 VAL A CA 1
ATOM 711 C C . VAL A 1 88 ? -6.409 3.775 6.500 1.00 91.06 88 VAL A C 1
ATOM 713 O O . VAL A 1 88 ? -6.393 5.002 6.550 1.00 91.06 88 VAL A O 1
ATOM 716 N N . VAL A 1 89 ? -6.807 3.016 7.509 1.00 92.31 89 VAL A N 1
ATOM 717 C CA . VAL A 1 89 ? -7.150 3.535 8.828 1.00 92.31 89 VAL A CA 1
ATOM 718 C C . VAL A 1 89 ? -6.298 2.828 9.866 1.00 92.31 89 VAL A C 1
ATOM 720 O O . VAL A 1 89 ? -5.934 1.665 9.698 1.00 92.31 89 VAL A O 1
ATOM 723 N N . HIS A 1 90 ? -5.961 3.543 10.932 1.00 90.88 90 HIS A N 1
ATOM 724 C CA . HIS A 1 90 ? -5.277 2.946 12.065 1.00 90.88 90 HIS A CA 1
ATOM 725 C C . HIS A 1 90 ? -6.301 2.222 12.942 1.00 90.88 90 HIS A C 1
ATOM 727 O O . HIS A 1 90 ? -7.232 2.845 13.453 1.00 90.88 90 HIS A O 1
ATOM 733 N N . GLU A 1 91 ? -6.119 0.920 13.143 1.00 85.31 91 GLU A N 1
ATOM 734 C CA . GLU A 1 91 ? -6.935 0.143 14.071 1.00 85.31 91 GLU A CA 1
ATOM 735 C C . GLU A 1 91 ? -6.283 0.171 15.457 1.00 85.31 91 GLU A C 1
ATOM 737 O O . GLU A 1 91 ? -5.353 -0.568 15.766 1.00 85.31 91 GLU A O 1
ATOM 742 N N . GLY A 1 92 ? -6.743 1.095 16.294 1.00 75.06 92 GLY A N 1
ATOM 743 C CA . GLY A 1 92 ? -6.321 1.220 17.682 1.00 75.06 92 GLY A CA 1
ATOM 744 C C . GLY A 1 92 ? -7.306 2.092 18.443 1.00 75.06 92 GLY A C 1
ATOM 745 O O . GLY A 1 92 ? -7.928 2.980 17.860 1.00 75.06 92 GLY A O 1
ATOM 746 N N . LYS A 1 93 ? -7.472 1.826 19.740 1.00 55.59 93 LYS A N 1
ATOM 747 C CA . LYS A 1 93 ? -8.234 2.716 20.619 1.00 55.59 93 LYS A CA 1
ATOM 748 C C . LYS A 1 93 ? -7.428 4.006 20.781 1.00 55.59 93 LYS A C 1
ATOM 750 O O . LYS A 1 93 ? -6.377 3.975 21.418 1.00 55.59 93 LYS A O 1
ATOM 755 N N . GLY A 1 94 ? -7.883 5.079 20.137 1.00 44.69 94 GLY A N 1
ATOM 756 C CA . GLY A 1 94 ? -7.566 6.436 20.582 1.00 44.69 94 GLY A CA 1
ATOM 757 C C . GLY A 1 94 ? -8.156 6.692 21.960 1.00 44.69 94 GLY A C 1
ATOM 758 O O . GLY A 1 94 ? -9.199 6.066 22.270 1.00 44.69 94 GLY A O 1
#

Radius of gyration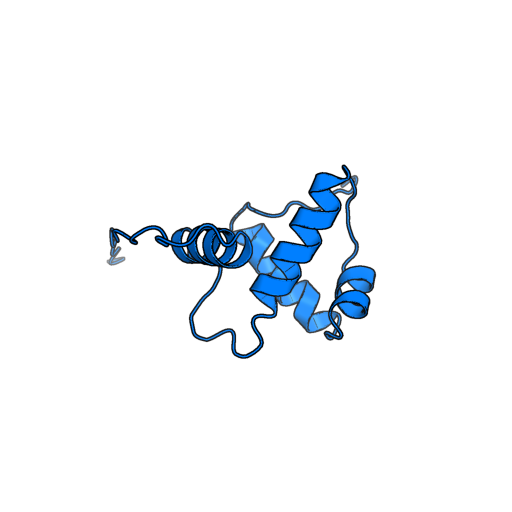: 15.1 Å; Cα contacts (8 Å, |Δi|>4): 55; chains: 1; bounding box: 24×47×42 Å

Mean predicted aligned error: 6.15 Å